Protein AF-A0A930S7X3-F1 (afdb_monomer_lite)

Secondary structure (DSSP, 8-state):
-HHHHHHHHHHHHHHHHHHHHHHH-TTTHHHHHHHHHHHHHHHHHHHHHHHHHHHHHH--HHHHHHHHHHHHHHHHHHHHHHHHHHHHHH-

pLDDT: mean 88.91, std 9.36, range [48.62, 96.38]

Sequence (91 aa):
AMAVLMTCYGAGFSLIPPYLSDIFGAKELATLHGYILTAWAMAALVGPMLLSVTYELTKSYQMTLLVFIALYVVALVIAHLLKKRGLRQVA

Structure (mmCIF, N/CA/C/O backbone):
data_AF-A0A930S7X3-F1
#
_entry.id   AF-A0A930S7X3-F1
#
loop_
_atom_site.group_PDB
_atom_site.id
_atom_site.type_symbol
_atom_site.label_atom_id
_atom_site.label_alt_id
_atom_site.label_comp_id
_atom_site.label_asym_id
_atom_site.label_entity_id
_atom_site.label_seq_id
_atom_site.pdbx_PDB_ins_code
_atom_site.Cartn_x
_atom_site.Cartn_y
_atom_site.Cartn_z
_atom_site.occupancy
_atom_site.B_iso_or_equiv
_atom_site.auth_seq_id
_atom_site.auth_comp_id
_atom_site.auth_asym_id
_atom_site.auth_atom_id
_atom_site.pdbx_PDB_model_num
ATOM 1 N N . ALA A 1 1 ? 2.157 13.852 -13.219 1.00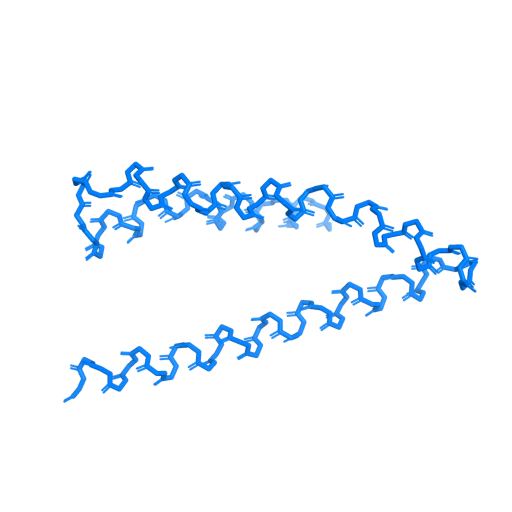 76.06 1 ALA A N 1
ATOM 2 C CA . ALA A 1 1 ? 1.952 12.397 -13.039 1.00 76.06 1 ALA A CA 1
ATOM 3 C C . ALA A 1 1 ? 2.314 11.936 -11.624 1.00 76.06 1 ALA A C 1
ATOM 5 O O . ALA A 1 1 ? 1.416 11.521 -10.907 1.00 76.06 1 ALA A O 1
ATOM 6 N N . MET A 1 2 ? 3.570 12.070 -11.176 1.00 85.69 2 MET A N 1
ATOM 7 C CA . MET A 1 2 ? 3.987 11.541 -9.862 1.00 85.69 2 MET A CA 1
ATOM 8 C C . MET A 1 2 ? 3.291 12.174 -8.653 1.00 85.69 2 MET A C 1
ATOM 10 O O . MET A 1 2 ? 2.905 11.447 -7.746 1.00 85.69 2 MET A O 1
ATOM 14 N N . ALA A 1 3 ? 3.047 13.489 -8.665 1.00 91.25 3 ALA A N 1
ATOM 15 C CA . ALA A 1 3 ? 2.311 14.151 -7.584 1.00 91.25 3 ALA A CA 1
ATOM 16 C C . ALA A 1 3 ? 0.913 13.541 -7.371 1.00 91.25 3 ALA A C 1
ATOM 18 O O . ALA A 1 3 ? 0.544 13.235 -6.246 1.00 91.25 3 ALA A O 1
ATOM 19 N N . VAL A 1 4 ? 0.182 13.267 -8.458 1.00 92.50 4 VAL A N 1
ATOM 20 C CA . VAL A 1 4 ? -1.157 12.654 -8.398 1.00 92.50 4 VAL A CA 1
ATOM 21 C C . VAL A 1 4 ? -1.093 11.257 -7.781 1.00 92.50 4 VAL A C 1
ATOM 23 O O . VAL A 1 4 ? -1.871 10.950 -6.884 1.00 92.50 4 VAL A O 1
ATOM 26 N N . LEU A 1 5 ? -0.134 10.429 -8.210 1.00 89.25 5 LEU A N 1
ATOM 27 C CA . LEU A 1 5 ? 0.038 9.074 -7.678 1.00 89.25 5 LEU A CA 1
ATOM 28 C C . LEU A 1 5 ? 0.352 9.084 -6.176 1.00 89.25 5 LEU A C 1
ATOM 30 O O . LEU A 1 5 ? -0.256 8.333 -5.414 1.00 89.25 5 LEU A O 1
ATOM 34 N N . MET A 1 6 ? 1.258 9.964 -5.745 1.00 91.38 6 MET A N 1
ATOM 35 C CA . MET A 1 6 ? 1.630 10.094 -4.335 1.00 91.38 6 MET A CA 1
ATOM 36 C C . MET A 1 6 ? 0.471 10.622 -3.484 1.00 91.38 6 MET A C 1
ATOM 38 O O . MET A 1 6 ? 0.230 10.102 -2.396 1.00 91.38 6 MET A O 1
ATOM 42 N N . THR A 1 7 ? -0.297 11.594 -3.986 1.00 93.19 7 THR A N 1
ATOM 43 C CA . THR A 1 7 ? -1.489 12.098 -3.292 1.00 93.19 7 THR A CA 1
ATOM 44 C C . THR A 1 7 ? -2.555 11.015 -3.143 1.00 93.19 7 THR A C 1
ATOM 46 O O . THR A 1 7 ? -3.090 10.857 -2.050 1.00 93.19 7 THR A O 1
ATOM 49 N N . CYS A 1 8 ? -2.843 10.229 -4.187 1.00 91.12 8 CYS A N 1
ATOM 50 C CA . CYS A 1 8 ? -3.804 9.124 -4.098 1.00 91.12 8 CYS A CA 1
ATOM 51 C C . CYS A 1 8 ? -3.366 8.054 -3.088 1.00 91.12 8 CYS A C 1
ATOM 53 O O . CYS A 1 8 ? -4.187 7.574 -2.307 1.00 91.12 8 CYS A O 1
ATOM 55 N N . TYR A 1 9 ? -2.076 7.707 -3.073 1.00 90.06 9 TYR A N 1
ATOM 56 C CA . TYR A 1 9 ? -1.518 6.764 -2.105 1.00 90.06 9 TYR A CA 1
ATOM 57 C C . TYR A 1 9 ? -1.632 7.290 -0.662 1.00 90.06 9 TYR A C 1
ATOM 59 O O . TYR A 1 9 ? -2.130 6.585 0.217 1.00 90.06 9 TYR A O 1
ATOM 67 N N . GLY A 1 10 ? -1.248 8.550 -0.426 1.00 89.88 10 GLY A N 1
ATOM 68 C CA . GLY A 1 10 ? -1.329 9.187 0.892 1.00 89.88 10 GLY A CA 1
ATOM 69 C C . GLY A 1 10 ? -2.766 9.369 1.393 1.00 89.88 10 GLY A C 1
ATOM 70 O O . GLY A 1 10 ? -3.045 9.112 2.564 1.00 89.88 10 GLY A O 1
ATOM 71 N N . ALA A 1 11 ? -3.694 9.738 0.504 1.00 91.25 11 ALA A N 1
ATOM 72 C CA . ALA A 1 11 ? -5.111 9.878 0.832 1.00 91.25 11 ALA A CA 1
ATOM 73 C C . ALA A 1 11 ? -5.720 8.550 1.309 1.00 91.25 11 ALA A C 1
ATOM 75 O O . ALA A 1 11 ? -6.437 8.533 2.305 1.00 91.25 11 ALA A O 1
ATOM 76 N N . GLY A 1 12 ? -5.392 7.429 0.656 1.00 88.31 12 GLY A N 1
ATOM 77 C CA . GLY A 1 12 ? -5.864 6.107 1.072 1.00 88.31 12 GLY A CA 1
ATOM 78 C C . GLY A 1 12 ? -5.371 5.715 2.466 1.00 88.31 12 GLY A C 1
ATOM 79 O O . GLY A 1 12 ? -6.164 5.283 3.297 1.00 88.31 12 GLY A O 1
ATOM 80 N N . PHE A 1 13 ? -4.081 5.915 2.749 1.00 90.12 13 PHE A N 1
ATOM 81 C CA . PHE A 1 13 ? -3.484 5.550 4.037 1.00 90.12 13 PHE A CA 1
ATOM 82 C C . PHE A 1 13 ? -4.034 6.387 5.204 1.00 90.12 13 PHE A C 1
ATOM 84 O O . PHE A 1 13 ? -4.304 5.850 6.278 1.00 90.12 13 PHE A O 1
ATOM 91 N N . SER A 1 14 ? -4.282 7.683 4.979 1.00 92.69 14 SER A N 1
ATOM 92 C CA . SER A 1 14 ? -4.858 8.588 5.985 1.00 92.69 14 SER A CA 1
ATOM 93 C C . SER A 1 14 ? -6.288 8.223 6.396 1.00 92.69 14 SER A 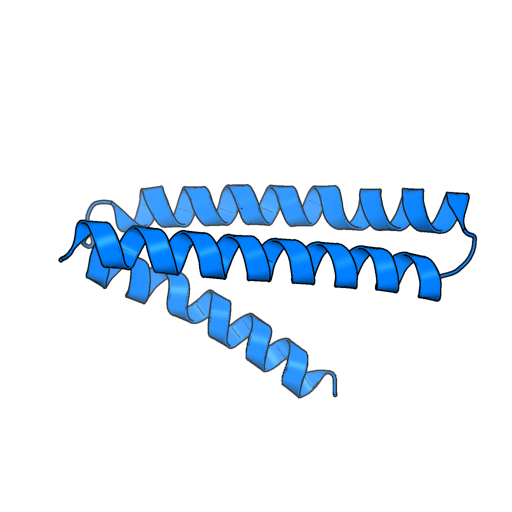C 1
ATOM 95 O O . SER A 1 14 ? -6.713 8.591 7.490 1.00 92.69 14 SER A O 1
ATOM 97 N N . LEU A 1 15 ? -7.041 7.536 5.534 1.00 92.31 15 LEU A N 1
ATOM 98 C CA . LEU A 1 15 ? -8.432 7.161 5.799 1.00 92.31 15 LEU A CA 1
ATOM 99 C C . LEU A 1 15 ? -8.560 5.852 6.589 1.00 92.31 15 LEU A C 1
ATOM 101 O O . LEU A 1 15 ? -9.629 5.588 7.133 1.00 92.31 15 LEU A O 1
ATOM 105 N N . ILE A 1 16 ? -7.494 5.048 6.695 1.00 91.50 16 ILE A N 1
ATOM 106 C CA . ILE A 1 16 ? -7.539 3.733 7.356 1.00 91.50 16 ILE A CA 1
ATOM 107 C C . ILE A 1 16 ? -7.928 3.847 8.845 1.00 91.50 16 ILE A C 1
ATOM 109 O O . ILE A 1 16 ? -8.860 3.148 9.244 1.00 91.50 16 ILE A O 1
ATOM 113 N N . PRO A 1 17 ? -7.284 4.688 9.685 1.00 90.94 17 PRO A N 1
ATOM 114 C CA . PRO A 1 17 ? -7.626 4.743 11.107 1.00 90.94 17 PRO A CA 1
ATOM 115 C C . PRO A 1 17 ? -9.038 5.290 11.396 1.00 90.94 17 PRO A C 1
ATOM 117 O O . PRO A 1 17 ? -9.751 4.647 12.166 1.00 90.94 17 PRO A O 1
ATOM 120 N N . PRO A 1 18 ? -9.494 6.404 10.779 1.00 91.81 18 PRO A N 1
ATOM 121 C CA . PRO A 1 18 ? -10.872 6.870 10.944 1.00 91.81 18 PRO A CA 1
ATOM 122 C C . PRO A 1 18 ? -11.896 5.811 10.521 1.00 91.81 18 PRO A C 1
ATOM 124 O O . PRO A 1 18 ? -12.809 5.504 11.278 1.00 91.81 18 PRO A O 1
ATOM 127 N N . TYR A 1 19 ? -11.682 5.162 9.372 1.00 88.50 19 TYR A N 1
ATOM 128 C CA . TYR A 1 19 ? -12.589 4.130 8.868 1.00 88.50 19 TYR A CA 1
ATOM 129 C C . TYR A 1 19 ? -12.688 2.913 9.798 1.00 88.50 19 TYR A C 1
ATOM 131 O O . TYR A 1 19 ? -13.776 2.395 10.044 1.00 88.50 19 TYR A O 1
ATOM 139 N N . LEU A 1 20 ? -11.557 2.454 10.343 1.00 89.56 20 LEU A N 1
ATOM 140 C CA . LEU A 1 20 ? -11.549 1.373 11.329 1.00 89.56 20 LEU A CA 1
ATOM 141 C C . LEU A 1 20 ? -12.234 1.781 12.636 1.00 89.56 20 LEU A C 1
ATOM 143 O O . LEU A 1 20 ? -12.960 0.973 13.213 1.00 89.56 20 LEU A O 1
ATOM 147 N N . SER A 1 21 ? -12.016 3.018 13.091 1.00 88.94 21 SER A N 1
ATOM 148 C CA . SER A 1 21 ? -12.641 3.554 14.302 1.00 88.94 21 SER A CA 1
ATOM 149 C C . SER A 1 21 ? -14.161 3.601 14.173 1.00 88.94 21 SER A C 1
ATOM 151 O O . SER A 1 21 ? -14.859 3.256 15.125 1.00 88.94 21 SER A O 1
ATOM 153 N N . ASP A 1 22 ? -14.669 3.975 13.000 1.00 89.69 22 ASP A N 1
ATOM 154 C CA . ASP A 1 22 ? -16.106 4.077 12.741 1.00 89.69 22 ASP A CA 1
ATOM 155 C C . ASP A 1 22 ? -16.799 2.703 12.705 1.00 89.69 22 ASP A C 1
ATOM 157 O O . ASP A 1 22 ? -17.956 2.587 13.104 1.00 89.69 22 ASP A O 1
ATOM 161 N N . ILE A 1 23 ? -16.106 1.648 12.256 1.00 87.88 23 ILE A N 1
ATOM 162 C CA . ILE A 1 23 ? -16.686 0.298 12.110 1.00 87.88 23 ILE A CA 1
ATOM 163 C C . ILE A 1 23 ? -16.516 -0.556 13.368 1.00 87.88 23 ILE A C 1
ATOM 165 O O . ILE A 1 23 ? -17.444 -1.256 13.768 1.00 87.88 23 ILE A O 1
ATOM 169 N N . PHE A 1 24 ? -15.328 -0.541 13.972 1.00 86.12 24 PHE A N 1
ATOM 170 C CA . PHE A 1 24 ? -14.961 -1.454 15.063 1.00 86.12 24 PHE A CA 1
ATOM 171 C C . PHE A 1 24 ? -14.888 -0.766 16.430 1.00 86.12 24 PHE A C 1
ATOM 173 O O . PHE A 1 24 ? -14.756 -1.434 17.457 1.00 86.12 24 PHE A O 1
ATOM 180 N N . GLY A 1 25 ? -14.995 0.563 16.464 1.00 84.56 25 GLY A N 1
ATOM 181 C CA . GLY A 1 25 ? -14.820 1.358 17.671 1.00 84.56 25 GLY A CA 1
ATOM 182 C C . GLY A 1 25 ? -13.350 1.554 18.053 1.00 84.56 25 GLY A C 1
ATOM 183 O O . GLY A 1 25 ? -12.447 0.815 17.659 1.00 84.56 25 GLY A O 1
ATOM 184 N N . ALA A 1 26 ? -13.099 2.566 18.885 1.00 83.75 26 ALA A N 1
ATOM 185 C CA . ALA A 1 26 ? -11.743 2.988 19.242 1.00 83.75 26 ALA A CA 1
ATOM 186 C C . ALA A 1 26 ? -10.956 1.972 20.097 1.00 83.75 26 ALA A C 1
ATOM 188 O O . ALA A 1 26 ? -9.732 2.063 20.165 1.00 83.75 26 ALA A O 1
ATOM 189 N N . LYS A 1 27 ? -11.628 1.004 20.743 1.00 84.25 27 LYS A N 1
ATOM 190 C CA . LYS A 1 27 ? -10.964 -0.007 21.589 1.00 84.25 27 LYS A CA 1
ATOM 191 C C . LYS A 1 27 ? -10.046 -0.937 20.793 1.00 84.25 27 LYS A C 1
ATOM 193 O O . LYS A 1 27 ? -8.926 -1.176 21.223 1.00 84.25 27 LYS A O 1
ATOM 198 N N . GLU A 1 28 ? -10.499 -1.413 19.633 1.00 86.00 28 GLU A N 1
ATOM 199 C CA . GLU A 1 28 ? -9.753 -2.377 18.805 1.00 86.00 28 GLU A CA 1
ATOM 200 C C . GLU A 1 28 ? -8.953 -1.709 17.675 1.00 86.00 28 GLU A C 1
ATOM 202 O O . GLU A 1 28 ? -8.234 -2.375 16.927 1.00 86.00 28 GLU A O 1
ATOM 207 N N . LEU A 1 29 ? -9.050 -0.381 17.553 1.00 90.12 29 LEU A N 1
ATOM 208 C CA . LEU A 1 29 ? -8.418 0.393 16.487 1.00 90.12 29 LEU A CA 1
ATOM 209 C C . LEU A 1 29 ? -6.907 0.150 16.411 1.00 90.1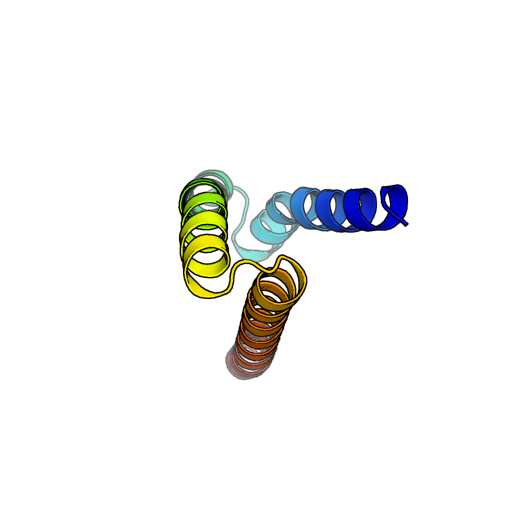2 29 LEU A C 1
ATOM 211 O O . LEU A 1 29 ? -6.381 -0.099 15.327 1.00 90.12 29 LEU A O 1
ATOM 215 N N . ALA A 1 30 ? -6.212 0.217 17.550 1.00 89.06 30 ALA A N 1
ATOM 216 C CA . ALA A 1 30 ? -4.761 0.052 17.603 1.00 89.06 30 ALA A CA 1
ATOM 217 C C . ALA A 1 30 ? -4.331 -1.346 17.129 1.00 89.06 30 ALA A C 1
ATOM 219 O O . ALA A 1 30 ? -3.387 -1.472 16.348 1.00 89.06 30 ALA A O 1
ATOM 220 N N . THR A 1 31 ? -5.064 -2.382 17.542 1.00 91.44 31 THR A N 1
ATOM 221 C CA . THR A 1 31 ? -4.806 -3.777 17.170 1.00 91.44 31 THR A CA 1
ATOM 222 C C . THR A 1 31 ? -5.034 -4.003 15.674 1.00 91.44 31 THR A C 1
ATOM 224 O O . THR A 1 31 ? -4.156 -4.513 14.978 1.00 91.44 31 THR A O 1
ATOM 227 N N . LEU A 1 32 ? -6.182 -3.563 1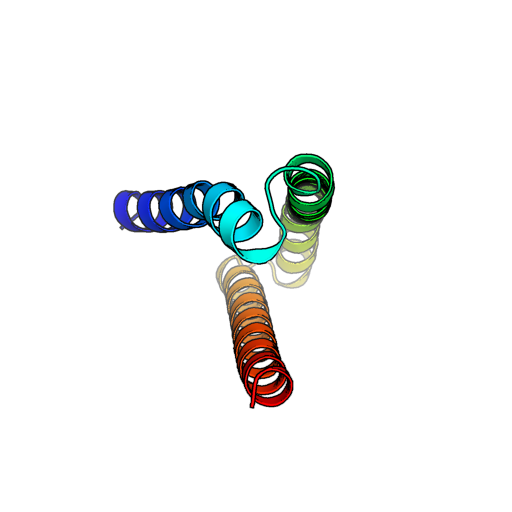5.145 1.00 91.50 32 LEU A N 1
ATOM 228 C CA . LEU A 1 32 ? -6.539 -3.722 13.732 1.00 91.50 32 LEU A CA 1
ATOM 229 C C . LEU A 1 32 ? -5.634 -2.908 12.808 1.00 91.50 32 LEU A C 1
ATOM 231 O O . LEU A 1 32 ? -5.170 -3.418 11.786 1.00 91.50 32 LEU A O 1
ATOM 235 N N . HIS A 1 33 ? -5.346 -1.659 13.170 1.00 92.75 33 HIS A N 1
ATOM 236 C CA . HIS A 1 33 ? -4.412 -0.837 12.414 1.00 92.75 33 HIS A CA 1
ATOM 237 C C . HIS A 1 33 ? -3.006 -1.451 12.439 1.00 92.75 33 HIS A C 1
ATOM 239 O O . HIS A 1 33 ? -2.356 -1.520 11.398 1.00 92.75 33 HIS A O 1
ATOM 245 N N . GLY A 1 34 ? -2.580 -1.998 13.584 1.00 93.44 34 GLY A N 1
ATOM 246 C CA . GLY A 1 34 ? -1.350 -2.777 13.713 1.00 93.44 34 GLY A CA 1
ATOM 247 C C . GLY A 1 34 ? -1.282 -3.944 12.725 1.00 93.44 34 GLY A C 1
ATOM 248 O O . GLY A 1 34 ? -0.292 -4.073 12.007 1.00 93.44 34 GLY A O 1
ATOM 249 N N . TYR A 1 35 ? -2.348 -4.742 12.592 1.00 94.00 35 TYR A N 1
ATOM 250 C CA . TYR A 1 35 ? -2.392 -5.822 11.597 1.00 94.00 35 TYR A CA 1
ATOM 251 C C . TYR A 1 35 ? -2.237 -5.312 10.161 1.00 94.00 35 TYR A C 1
ATOM 253 O O . TYR A 1 35 ? -1.461 -5.880 9.389 1.00 94.00 35 TYR A O 1
ATOM 261 N N . ILE A 1 36 ? -2.897 -4.209 9.800 1.00 93.06 36 ILE A N 1
ATOM 262 C CA . ILE A 1 36 ? -2.740 -3.607 8.468 1.00 93.06 36 ILE A CA 1
ATOM 263 C C . ILE A 1 36 ? -1.293 -3.156 8.238 1.00 93.06 36 ILE A C 1
ATOM 265 O O . ILE A 1 36 ? -0.735 -3.418 7.171 1.00 93.06 36 ILE A O 1
ATOM 269 N N . LEU A 1 37 ? -0.656 -2.536 9.235 1.00 94.12 37 LEU A N 1
ATOM 270 C CA . LEU A 1 37 ? 0.744 -2.116 9.143 1.00 94.12 37 LEU A CA 1
ATOM 271 C C . LEU A 1 37 ? 1.698 -3.306 9.005 1.00 94.12 37 LEU A C 1
ATOM 273 O O . LEU A 1 37 ? 2.648 -3.223 8.230 1.00 94.12 37 LEU A O 1
ATOM 277 N N . THR A 1 38 ? 1.440 -4.431 9.681 1.00 95.44 38 THR A N 1
ATOM 278 C CA . THR A 1 38 ? 2.252 -5.647 9.497 1.00 95.44 38 THR A CA 1
ATOM 279 C C . THR A 1 38 ? 2.126 -6.211 8.082 1.00 95.44 38 THR A C 1
ATOM 281 O O . THR A 1 38 ? 3.135 -6.558 7.470 1.00 95.44 38 THR A O 1
ATOM 284 N N . ALA A 1 39 ? 0.917 -6.230 7.509 1.00 93.38 39 ALA A N 1
ATOM 285 C CA . ALA A 1 39 ? 0.709 -6.645 6.123 1.00 93.38 39 ALA A CA 1
ATOM 286 C C . ALA A 1 39 ? 1.400 -5.689 5.134 1.00 93.38 39 ALA A C 1
ATOM 288 O O . ALA A 1 39 ? 2.019 -6.131 4.165 1.00 93.38 39 ALA A O 1
ATOM 289 N N . TRP A 1 40 ? 1.353 -4.382 5.403 1.00 93.38 40 TRP A N 1
ATOM 290 C CA . TRP A 1 40 ? 2.055 -3.373 4.615 1.00 93.38 40 TRP A CA 1
ATOM 291 C C . TRP A 1 40 ? 3.581 -3.532 4.687 1.00 93.38 40 TRP A C 1
ATOM 293 O O . TRP A 1 40 ? 4.249 -3.484 3.655 1.00 93.38 40 TRP A O 1
ATOM 303 N N . ALA A 1 41 ? 4.135 -3.807 5.870 1.00 95.50 41 ALA A N 1
ATOM 304 C CA . ALA A 1 41 ? 5.561 -4.082 6.046 1.00 95.50 41 ALA A CA 1
ATOM 305 C C . ALA A 1 41 ? 6.003 -5.334 5.269 1.00 95.50 41 ALA A C 1
ATOM 307 O O . ALA A 1 41 ? 7.037 -5.320 4.600 1.00 95.50 41 ALA A O 1
ATOM 308 N N . MET A 1 42 ? 5.190 -6.394 5.281 1.00 96.06 42 MET A N 1
ATOM 309 C CA . MET A 1 42 ? 5.440 -7.588 4.469 1.00 96.06 42 MET A CA 1
ATOM 310 C C . MET A 1 42 ? 5.422 -7.271 2.970 1.00 96.06 42 MET A C 1
ATOM 312 O O . MET A 1 42 ? 6.292 -7.732 2.235 1.00 96.06 42 MET A O 1
ATOM 316 N N . ALA A 1 43 ? 4.485 -6.440 2.507 1.00 91.88 43 ALA A N 1
ATOM 317 C CA . ALA A 1 43 ? 4.455 -5.997 1.114 1.00 91.88 43 ALA A CA 1
ATOM 318 C C . ALA A 1 43 ? 5.705 -5.180 0.738 1.00 91.88 43 ALA A C 1
ATOM 320 O O . ALA A 1 43 ? 6.250 -5.370 -0.350 1.00 91.88 43 ALA A O 1
ATOM 321 N N . ALA A 1 44 ? 6.197 -4.326 1.642 1.00 92.75 44 ALA A N 1
ATOM 322 C CA . ALA A 1 44 ? 7.428 -3.561 1.444 1.00 92.75 44 ALA A CA 1
ATOM 323 C C . ALA A 1 44 ? 8.673 -4.460 1.338 1.00 92.75 44 ALA A C 1
ATOM 325 O O . ALA A 1 44 ? 9.575 -4.155 0.562 1.00 92.75 44 ALA A O 1
ATOM 326 N N . LEU A 1 45 ? 8.708 -5.585 2.060 1.00 95.50 45 LEU A N 1
ATOM 327 C CA . LEU A 1 45 ? 9.780 -6.578 1.957 1.00 95.50 45 LEU A CA 1
ATOM 328 C C . LEU A 1 45 ? 9.702 -7.388 0.650 1.00 95.50 45 LEU A C 1
ATOM 330 O O . LEU A 1 45 ? 10.710 -7.592 -0.024 1.00 95.50 45 LEU A O 1
ATOM 334 N N . VAL A 1 46 ? 8.504 -7.849 0.281 1.00 95.31 46 VAL A N 1
ATOM 335 C CA . VAL A 1 46 ? 8.296 -8.727 -0.884 1.00 95.31 46 VAL A CA 1
ATOM 336 C C . VAL A 1 46 ? 8.386 -7.961 -2.208 1.00 95.31 46 VAL A C 1
ATOM 338 O O . VAL A 1 46 ? 8.849 -8.516 -3.202 1.00 95.31 46 VAL A O 1
ATOM 341 N N . GLY A 1 47 ? 7.990 -6.686 -2.241 1.00 92.94 47 GLY A N 1
ATOM 342 C CA . GLY A 1 47 ? 7.969 -5.867 -3.458 1.00 92.94 47 GLY A CA 1
ATOM 343 C C . GLY A 1 47 ? 9.312 -5.819 -4.206 1.00 92.94 47 GLY A C 1
ATOM 344 O O . GLY A 1 47 ? 9.352 -6.192 -5.381 1.00 92.94 47 GLY A O 1
ATOM 345 N N . PRO A 1 48 ? 10.425 -5.422 -3.558 1.00 94.25 48 PRO A N 1
ATOM 346 C CA . PRO A 1 48 ? 11.75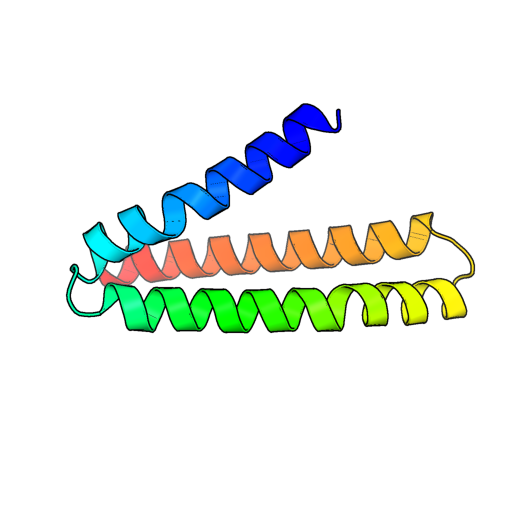1 -5.402 -4.178 1.00 94.25 48 PRO A CA 1
ATOM 347 C C . PRO A 1 48 ? 12.251 -6.790 -4.585 1.00 94.25 48 PRO A C 1
ATOM 349 O O . PRO A 1 48 ? 12.896 -6.932 -5.620 1.00 94.25 48 PRO A O 1
ATOM 352 N N . MET A 1 49 ? 11.925 -7.826 -3.807 1.00 94.69 49 MET A N 1
ATOM 353 C CA . MET A 1 49 ? 12.290 -9.203 -4.142 1.00 94.69 49 MET A CA 1
ATOM 354 C C . MET A 1 49 ? 11.587 -9.659 -5.427 1.00 94.69 49 MET A C 1
ATOM 356 O O . MET A 1 49 ? 12.229 -10.187 -6.333 1.00 94.69 49 MET A O 1
ATOM 360 N N . LEU A 1 50 ? 10.287 -9.380 -5.552 1.00 93.75 50 LEU A N 1
ATOM 361 C CA . LEU A 1 50 ? 9.510 -9.669 -6.756 1.00 93.75 50 LEU A CA 1
ATOM 362 C C . LEU A 1 50 ? 10.023 -8.872 -7.966 1.00 93.75 50 LEU A C 1
ATOM 364 O O . LEU A 1 50 ? 10.139 -9.417 -9.065 1.00 93.75 50 LEU A O 1
ATOM 368 N N . LEU A 1 51 ? 10.379 -7.600 -7.765 1.00 93.69 51 LEU A N 1
ATOM 369 C CA . LEU A 1 51 ? 11.024 -6.771 -8.784 1.00 93.69 51 LEU A CA 1
ATOM 370 C C . LEU A 1 51 ? 12.334 -7.417 -9.267 1.00 93.69 51 LEU A C 1
ATOM 372 O O . LEU A 1 51 ? 12.516 -7.561 -10.472 1.00 93.69 51 LEU A O 1
ATOM 376 N N . SER A 1 52 ? 13.211 -7.836 -8.347 1.00 93.56 52 SER A N 1
ATOM 377 C CA . SER A 1 52 ? 14.504 -8.450 -8.682 1.00 93.56 52 SER A CA 1
ATOM 378 C C . SER A 1 52 ? 14.322 -9.728 -9.492 1.00 93.56 52 SER A C 1
ATOM 380 O O . SER A 1 52 ? 14.877 -9.851 -10.579 1.00 93.56 52 SER A O 1
ATOM 382 N N . VAL A 1 53 ? 13.470 -10.644 -9.022 1.00 93.44 53 VAL A N 1
ATOM 383 C CA . VAL A 1 53 ? 13.232 -11.936 -9.683 1.00 93.44 53 VAL A CA 1
ATOM 384 C C . VAL A 1 53 ? 12.629 -11.750 -11.076 1.00 93.44 53 VAL A C 1
ATOM 386 O O . VAL A 1 53 ? 13.102 -12.333 -12.049 1.00 93.44 53 VAL A O 1
ATOM 389 N N . THR A 1 54 ? 11.598 -10.911 -11.207 1.00 92.56 54 THR A N 1
ATOM 390 C CA . THR A 1 54 ? 10.960 -10.668 -12.513 1.00 92.56 54 THR A CA 1
ATOM 391 C C . THR A 1 54 ? 11.907 -9.972 -13.487 1.00 92.56 54 THR A C 1
ATOM 393 O O . THR A 1 54 ? 11.924 -10.302 -14.677 1.00 92.56 54 THR A O 1
ATOM 396 N N . TYR A 1 55 ? 12.732 -9.047 -12.995 1.00 93.12 55 TYR A N 1
ATOM 397 C CA . TYR A 1 55 ? 13.724 -8.373 -13.816 1.00 93.12 55 TYR A CA 1
ATOM 398 C C . TYR A 1 55 ? 14.851 -9.315 -14.247 1.00 93.12 55 TYR A C 1
ATOM 400 O O . TYR A 1 55 ? 15.265 -9.277 -15.400 1.00 93.12 55 TYR A O 1
ATOM 408 N N . GLU A 1 56 ? 15.335 -10.197 -13.375 1.00 92.56 56 GLU A N 1
ATOM 409 C CA . GLU A 1 56 ? 16.382 -11.162 -13.720 1.00 92.56 56 GLU A CA 1
ATOM 410 C C . GLU A 1 56 ? 15.945 -12.134 -14.815 1.00 92.56 56 GLU A C 1
ATOM 412 O O . GLU A 1 56 ? 16.723 -12.388 -15.737 1.00 92.56 56 GLU A O 1
ATOM 417 N N . LEU A 1 57 ? 14.699 -12.612 -14.747 1.00 90.38 57 LEU A N 1
ATOM 418 C CA . LEU A 1 57 ? 14.128 -13.545 -15.718 1.00 90.38 57 LEU A CA 1
ATOM 419 C C . LEU A 1 57 ? 13.850 -12.891 -17.074 1.00 90.38 57 LEU A C 1
ATOM 421 O O . LEU A 1 57 ? 14.068 -13.508 -18.112 1.00 90.38 57 LEU A O 1
ATOM 425 N N . THR A 1 58 ? 13.364 -11.647 -17.072 1.00 89.81 58 THR A N 1
ATOM 426 C CA . THR A 1 58 ? 12.869 -11.000 -18.299 1.00 89.81 58 THR A CA 1
ATOM 427 C C . THR A 1 58 ? 13.835 -9.969 -18.880 1.00 89.81 58 THR A C 1
ATOM 429 O O . THR A 1 58 ? 13.662 -9.546 -20.020 1.00 89.81 58 THR A O 1
ATOM 432 N N . LYS A 1 59 ? 14.819 -9.517 -18.090 1.00 89.88 59 LYS A N 1
ATOM 433 C CA . LYS A 1 59 ? 15.757 -8.415 -18.383 1.00 89.88 59 LYS A CA 1
ATOM 434 C C . LYS A 1 59 ? 15.077 -7.131 -18.880 1.00 89.88 59 LYS A C 1
ATOM 436 O O . LYS A 1 59 ? 15.691 -6.319 -19.563 1.00 89.88 59 LYS A O 1
ATOM 441 N N . SER A 1 60 ? 13.800 -6.941 -18.545 1.00 87.75 60 SER A N 1
ATOM 442 C CA . SER A 1 60 ? 12.964 -5.853 -19.049 1.00 87.75 60 SER A CA 1
ATOM 443 C C . SER A 1 60 ? 12.052 -5.317 -17.954 1.00 87.75 60 SER A C 1
ATOM 445 O O . SER A 1 60 ? 11.216 -6.042 -17.413 1.00 87.75 60 SER A O 1
ATOM 447 N N . TYR A 1 61 ? 12.167 -4.017 -17.672 1.00 88.44 61 TYR A N 1
ATOM 448 C CA . TYR A 1 61 ? 11.310 -3.329 -16.703 1.00 88.44 61 TYR A CA 1
ATOM 449 C C . TYR A 1 61 ? 9.846 -3.268 -17.144 1.00 88.44 61 TYR A C 1
ATOM 451 O O . TYR A 1 61 ? 8.958 -3.279 -16.296 1.00 88.44 61 TYR A O 1
ATOM 459 N N . GLN A 1 62 ? 9.571 -3.244 -18.452 1.00 91.88 62 GLN A N 1
ATOM 460 C CA . GLN A 1 62 ? 8.196 -3.209 -18.956 1.00 91.88 62 GLN A CA 1
ATOM 461 C C . GLN A 1 62 ? 7.420 -4.462 -18.536 1.00 91.88 62 GLN A C 1
ATOM 463 O O . GLN A 1 62 ? 6.280 -4.369 -18.085 1.00 91.88 62 GLN A O 1
ATOM 468 N N . MET A 1 63 ? 8.058 -5.630 -18.632 1.00 88.75 63 MET A N 1
ATOM 469 C CA . MET A 1 63 ? 7.445 -6.896 -18.237 1.00 88.75 63 MET A CA 1
ATOM 470 C C . MET A 1 63 ? 7.252 -6.982 -16.723 1.00 88.75 63 MET A C 1
ATOM 472 O O . MET A 1 63 ? 6.191 -7.397 -16.266 1.00 88.75 63 MET A O 1
ATOM 476 N N . THR A 1 64 ? 8.216 -6.498 -15.939 1.00 91.75 64 THR A N 1
ATOM 477 C CA . THR A 1 64 ? 8.063 -6.381 -14.485 1.00 91.75 64 THR A CA 1
ATOM 478 C C . THR A 1 64 ? 6.882 -5.482 -14.104 1.00 91.75 64 THR A C 1
ATOM 480 O O . THR A 1 64 ? 6.064 -5.866 -13.271 1.00 91.75 64 THR A O 1
ATOM 483 N N . LEU A 1 65 ? 6.728 -4.315 -14.739 1.00 92.31 65 LEU A N 1
ATOM 484 C CA . LEU A 1 65 ? 5.598 -3.415 -14.477 1.00 92.31 65 LEU A CA 1
ATOM 485 C C . LEU A 1 65 ? 4.250 -4.055 -14.835 1.00 92.31 65 LEU A C 1
ATOM 487 O O . LEU A 1 65 ? 3.284 -3.876 -14.097 1.00 92.31 65 LEU A O 1
ATOM 491 N N . LEU A 1 66 ? 4.182 -4.844 -15.912 1.00 93.75 66 LEU A N 1
ATOM 492 C CA . LEU A 1 66 ? 2.977 -5.602 -16.267 1.00 93.75 66 LEU A CA 1
ATOM 493 C C . LEU A 1 66 ? 2.600 -6.634 -15.195 1.00 93.75 66 LEU A C 1
ATOM 495 O O . LEU A 1 66 ? 1.415 -6.790 -14.902 1.00 93.75 66 LEU A O 1
ATOM 499 N N . VAL A 1 67 ? 3.579 -7.284 -14.559 1.00 93.19 67 VAL A N 1
ATOM 500 C CA . VAL A 1 67 ? 3.329 -8.189 -13.422 1.00 93.19 67 VAL A CA 1
ATOM 501 C C . VAL A 1 67 ? 2.722 -7.427 -12.238 1.00 93.19 67 VAL A C 1
ATOM 503 O O . VAL A 1 67 ? 1.735 -7.882 -11.659 1.00 93.19 67 VAL A O 1
ATOM 506 N N . PHE A 1 68 ? 3.244 -6.242 -11.903 1.00 93.25 68 PHE A N 1
ATOM 507 C CA . PHE A 1 68 ? 2.661 -5.399 -10.850 1.00 93.25 68 PHE A CA 1
ATOM 508 C C . PHE A 1 68 ? 1.246 -4.921 -11.198 1.00 93.25 68 PHE A C 1
ATOM 510 O O . PHE A 1 68 ? 0.369 -4.931 -10.335 1.00 93.25 68 PHE A O 1
ATOM 517 N N . ILE A 1 69 ? 0.988 -4.555 -12.456 1.00 94.56 69 ILE A N 1
ATOM 518 C CA . ILE A 1 69 ? -0.361 -4.203 -12.923 1.00 94.56 69 ILE A CA 1
ATOM 519 C C . ILE A 1 69 ? -1.309 -5.396 -12.752 1.00 94.56 69 ILE A C 1
ATOM 521 O O . ILE A 1 69 ? -2.405 -5.227 -12.222 1.00 94.56 69 ILE A O 1
ATOM 525 N N . ALA A 1 70 ? -0.887 -6.607 -13.130 1.00 95.31 70 ALA A N 1
ATOM 526 C CA . ALA A 1 70 ? -1.688 -7.815 -12.948 1.00 95.31 70 ALA A CA 1
ATOM 527 C C . ALA A 1 70 ? -2.003 -8.080 -11.463 1.00 95.31 70 ALA A C 1
ATOM 529 O O . ALA A 1 70 ? -3.152 -8.358 -11.121 1.00 95.31 70 ALA A O 1
ATOM 530 N N . LEU A 1 71 ? -1.023 -7.910 -10.568 1.00 94.31 71 LEU A N 1
ATOM 531 C CA . LEU A 1 71 ? -1.219 -7.996 -9.114 1.00 94.31 71 LEU A CA 1
ATOM 532 C C . LEU A 1 71 ? -2.244 -6.969 -8.602 1.00 94.31 71 LEU A C 1
ATOM 534 O O . LEU A 1 71 ? -3.125 -7.325 -7.819 1.00 94.31 71 LEU A O 1
ATOM 538 N N . TYR A 1 72 ? -2.190 -5.720 -9.075 1.00 93.19 72 TYR A N 1
ATOM 539 C CA . TYR A 1 72 ? -3.178 -4.693 -8.724 1.00 93.19 72 TYR A CA 1
ATOM 540 C C . TYR A 1 72 ? -4.585 -5.017 -9.238 1.00 93.19 72 TYR A C 1
ATOM 542 O O . TYR A 1 72 ? -5.563 -4.782 -8.527 1.00 93.19 72 TYR A O 1
ATOM 550 N N . VAL A 1 73 ? -4.710 -5.596 -10.437 1.00 96.38 73 VAL A N 1
ATOM 551 C CA . VAL A 1 73 ? -6.003 -6.053 -10.971 1.00 96.38 73 VAL A CA 1
ATOM 552 C C . VAL A 1 73 ? -6.578 -7.170 -10.100 1.00 96.38 73 VAL A C 1
ATOM 554 O O . VAL A 1 73 ? -7.757 -7.121 -9.749 1.00 96.38 73 VAL A O 1
ATOM 557 N N . VAL A 1 74 ? -5.758 -8.140 -9.685 1.00 95.75 74 VAL A N 1
ATOM 558 C CA . VAL A 1 74 ? -6.179 -9.202 -8.756 1.00 95.75 74 VAL A CA 1
ATOM 559 C C . VAL A 1 74 ? -6.636 -8.609 -7.421 1.00 95.75 74 VAL A C 1
ATOM 561 O O . VAL A 1 74 ? -7.710 -8.966 -6.933 1.00 95.75 74 VAL A O 1
ATOM 564 N N . ALA A 1 75 ? -5.886 -7.659 -6.858 1.00 92.44 75 ALA A N 1
ATOM 565 C CA . ALA A 1 75 ? -6.264 -6.973 -5.623 1.00 92.44 75 ALA A CA 1
ATOM 566 C C . ALA A 1 75 ? -7.615 -6.242 -5.752 1.00 92.44 75 ALA A C 1
ATOM 568 O O . ALA A 1 75 ? -8.459 -6.332 -4.859 1.00 92.44 75 ALA A O 1
ATOM 569 N N . LEU A 1 76 ? -7.863 -5.583 -6.887 1.00 94.00 76 LEU A N 1
ATOM 570 C CA . LEU A 1 76 ? -9.127 -4.908 -7.181 1.00 94.00 76 LEU A CA 1
ATOM 571 C C . LEU A 1 76 ? -10.298 -5.896 -7.295 1.00 94.00 76 LEU A C 1
ATOM 573 O O . LEU A 1 76 ? -11.374 -5.645 -6.749 1.00 94.00 76 LEU A O 1
ATOM 577 N N . VAL A 1 77 ? -10.095 -7.050 -7.937 1.00 95.50 77 VAL A N 1
ATOM 578 C CA . VAL A 1 77 ? -11.106 -8.119 -7.997 1.00 95.50 77 VAL A CA 1
ATOM 579 C C . VAL A 1 77 ? -11.431 -8.635 -6.595 1.00 95.50 77 VAL A C 1
ATOM 581 O O . VAL A 1 77 ? -12.606 -8.738 -6.242 1.00 95.50 77 VAL A O 1
ATOM 584 N N . ILE A 1 78 ? -10.416 -8.904 -5.770 1.00 93.44 78 ILE A N 1
ATOM 585 C CA . ILE A 1 78 ? -10.597 -9.350 -4.381 1.00 93.44 78 ILE A CA 1
ATOM 586 C C . ILE A 1 78 ? -11.386 -8.306 -3.580 1.00 93.44 78 ILE A C 1
ATOM 588 O O . ILE A 1 78 ? -12.365 -8.658 -2.919 1.00 93.44 78 ILE A O 1
ATOM 592 N N . ALA A 1 79 ? -11.038 -7.021 -3.695 1.00 91.19 79 ALA A N 1
ATOM 593 C CA . ALA A 1 79 ? -11.750 -5.930 -3.032 1.00 91.19 79 ALA A CA 1
ATOM 594 C C . ALA A 1 79 ? -13.226 -5.849 -3.465 1.00 91.19 79 ALA A C 1
ATOM 596 O O . ALA A 1 79 ? -14.122 -5.698 -2.631 1.00 91.19 79 ALA A O 1
ATOM 597 N N . HIS A 1 80 ? -13.512 -6.016 -4.758 1.00 92.62 80 HIS A N 1
ATOM 598 C CA . HIS A 1 80 ? -14.882 -6.043 -5.271 1.00 92.62 80 HIS A CA 1
ATOM 599 C C . HIS A 1 80 ? -15.683 -7.246 -4.752 1.00 92.62 80 HIS A C 1
ATOM 601 O O . HIS A 1 80 ? -16.867 -7.106 -4.4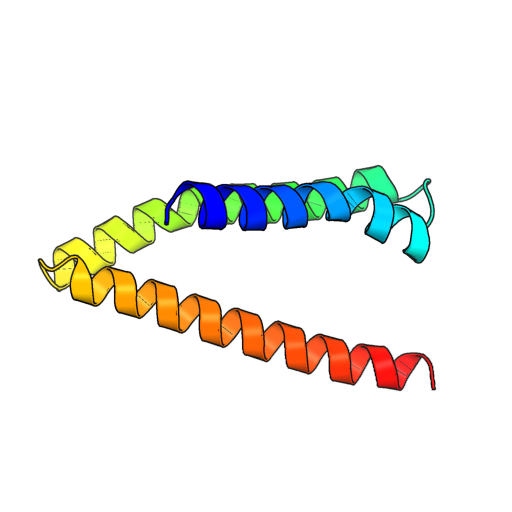33 1.00 92.62 80 HIS A O 1
ATOM 607 N N . LEU A 1 81 ? -15.060 -8.422 -4.644 1.00 92.69 81 LEU A N 1
ATOM 608 C CA . LEU A 1 81 ? -15.692 -9.620 -4.089 1.00 92.69 81 LEU A CA 1
ATOM 609 C C . LEU A 1 81 ? -15.977 -9.468 -2.589 1.00 92.69 81 LEU A C 1
ATOM 611 O O . LEU A 1 81 ? -17.074 -9.811 -2.145 1.00 92.69 81 LEU A O 1
ATOM 615 N N . LEU A 1 82 ? -15.034 -8.906 -1.827 1.00 88.56 82 LEU A N 1
ATOM 616 C CA . LEU A 1 82 ? -15.207 -8.579 -0.409 1.00 88.56 82 LEU A CA 1
ATOM 617 C C . LEU A 1 82 ? -16.359 -7.594 -0.205 1.00 88.56 82 LEU A C 1
ATOM 619 O O . LEU A 1 82 ? -17.242 -7.863 0.606 1.00 88.56 82 LEU A O 1
ATOM 623 N N . LYS A 1 83 ? -16.429 -6.521 -1.003 1.00 85.88 83 LYS A N 1
ATOM 624 C CA . LYS A 1 83 ? -17.539 -5.556 -0.952 1.00 85.88 83 LYS A CA 1
ATOM 625 C C . LYS A 1 83 ? -18.894 -6.227 -1.188 1.00 85.88 83 LYS A C 1
ATOM 627 O O . LYS A 1 83 ? -19.837 -5.981 -0.441 1.00 85.88 83 LYS A O 1
ATOM 632 N N . LYS A 1 84 ? -19.002 -7.106 -2.193 1.00 82.75 84 LYS A N 1
ATOM 633 C CA . LYS A 1 84 ? -20.249 -7.845 -2.473 1.00 82.75 84 LYS A CA 1
ATOM 634 C C . LYS A 1 84 ? -20.661 -8.770 -1.322 1.00 82.75 84 LYS A C 1
ATOM 636 O O . LYS A 1 84 ? -21.854 -8.930 -1.086 1.00 82.75 84 LYS A O 1
ATOM 641 N N . ARG A 1 85 ? -19.701 -9.383 -0.622 1.00 79.00 85 ARG A N 1
ATOM 642 C CA . ARG A 1 85 ? -19.970 -10.253 0.536 1.00 79.00 85 ARG A CA 1
ATOM 643 C C . ARG A 1 85 ? -20.331 -9.458 1.790 1.00 79.00 85 ARG A C 1
ATOM 645 O O . ARG A 1 85 ? -21.281 -9.834 2.464 1.00 79.00 85 ARG A O 1
ATOM 652 N N . GLY A 1 86 ? -19.645 -8.346 2.050 1.00 66.50 86 GLY A N 1
ATOM 653 C CA . GLY A 1 86 ? -19.953 -7.449 3.168 1.00 66.50 86 GLY A CA 1
ATOM 654 C C . GLY A 1 86 ? -21.363 -6.864 3.075 1.00 66.50 86 GLY A C 1
ATOM 655 O O . GLY A 1 86 ? -22.093 -6.876 4.057 1.00 66.50 86 GLY A O 1
ATOM 656 N N . LEU A 1 87 ? -21.802 -6.468 1.874 1.00 59.84 87 LEU A N 1
ATOM 657 C CA . LEU A 1 87 ? -23.172 -5.987 1.643 1.00 59.84 87 LEU A CA 1
ATOM 658 C C . LEU A 1 87 ? -24.252 -7.056 1.894 1.00 59.84 87 LEU A C 1
ATOM 660 O O . LEU A 1 87 ? -25.363 -6.704 2.264 1.00 59.84 87 LEU A O 1
ATOM 664 N N . ARG A 1 88 ? -23.941 -8.349 1.718 1.00 57.72 88 ARG A N 1
ATOM 665 C CA . ARG A 1 88 ? -24.879 -9.453 2.007 1.00 57.72 88 ARG A CA 1
ATOM 666 C C . ARG A 1 88 ? -24.977 -9.821 3.487 1.00 57.72 88 ARG A C 1
ATOM 668 O O . ARG A 1 88 ? -25.886 -10.550 3.840 1.00 57.72 88 ARG A O 1
ATOM 675 N N . GLN A 1 89 ? -24.028 -9.407 4.322 1.00 55.47 89 GLN A N 1
ATOM 676 C CA . GLN A 1 89 ? -24.065 -9.682 5.765 1.00 55.47 89 GLN A CA 1
ATOM 677 C C . GLN A 1 89 ? -24.889 -8.648 6.545 1.00 55.47 89 GLN A C 1
ATOM 679 O O . GLN A 1 89 ? -25.251 -8.914 7.684 1.00 55.47 89 GLN A O 1
ATOM 684 N N . VAL A 1 90 ? -25.158 -7.483 5.946 1.00 52.47 90 VAL A N 1
ATOM 685 C CA . VAL A 1 90 ? -25.875 -6.358 6.576 1.00 52.47 90 VAL A CA 1
ATOM 686 C C . VAL A 1 90 ? -27.330 -6.242 6.080 1.00 52.47 90 VAL A C 1
ATOM 688 O O . VAL A 1 90 ? -28.107 -5.492 6.664 1.00 52.47 90 VAL A O 1
ATOM 691 N N . ALA A 1 91 ? -27.702 -6.975 5.024 1.00 48.62 91 ALA A N 1
ATOM 692 C CA . ALA A 1 91 ? -29.069 -7.081 4.497 1.00 48.62 91 ALA A CA 1
ATOM 693 C C . ALA A 1 91 ? -29.726 -8.383 4.965 1.00 48.62 91 ALA A C 1
ATOM 695 O O . ALA A 1 91 ? -30.939 -8.343 5.262 1.00 48.62 91 ALA A O 1
#

Radius of gyration: 16.66 Å; chains: 1; bounding box: 46×28×41 Å

Foldseek 3Di:
DVVVVVVVVVVVLVVQLVVCCVPPNPPCSVVVVVVVVVVVVVCVVVVVVLLVVQCVVPVDVVRSVVVVVVVVVVVVVVVVVVVVVVVVVVD